Protein AF-X1HWD0-F1 (afdb_monomer)

Structure (mmCIF, N/CA/C/O backbone):
data_AF-X1HWD0-F1
#
_entry.id   AF-X1HWD0-F1
#
loop_
_atom_site.group_PDB
_atom_site.id
_atom_site.type_symbol
_atom_site.label_atom_id
_atom_site.label_alt_id
_atom_site.label_comp_id
_atom_site.label_asym_id
_atom_site.label_entity_id
_atom_site.label_seq_id
_atom_site.pdbx_PDB_ins_code
_atom_site.Cartn_x
_atom_site.Cartn_y
_atom_site.Cartn_z
_atom_site.occupancy
_atom_site.B_iso_or_equiv
_atom_site.auth_seq_id
_atom_site.auth_comp_id
_atom_site.auth_asym_id
_atom_site.auth_atom_id
_atom_site.pdbx_PDB_model_num
ATOM 1 N N . VAL A 1 1 ? 9.974 10.528 8.977 1.00 46.16 1 VAL A N 1
ATOM 2 C CA . VAL A 1 1 ? 8.906 9.903 9.791 1.00 46.16 1 VAL A CA 1
ATOM 3 C C . VAL A 1 1 ? 8.243 8.858 8.922 1.00 46.16 1 VAL A C 1
ATOM 5 O O . VAL A 1 1 ? 7.842 9.223 7.825 1.00 46.16 1 VAL A O 1
ATOM 8 N N . GLY A 1 2 ? 8.162 7.614 9.402 1.00 66.44 2 GLY A N 1
ATOM 9 C CA . GLY A 1 2 ? 7.292 6.577 8.841 1.00 66.44 2 GLY A CA 1
ATOM 10 C C . GLY A 1 2 ? 8.016 5.352 8.288 1.00 66.44 2 GLY A C 1
ATOM 11 O O . GLY A 1 2 ? 7.911 5.094 7.098 1.00 66.44 2 GLY A O 1
ATOM 12 N N . GLU A 1 3 ? 8.728 4.607 9.135 1.00 81.50 3 GLU A N 1
ATOM 13 C CA . GLU A 1 3 ? 8.944 3.174 8.889 1.00 81.50 3 GLU A CA 1
ATOM 14 C C . GLU A 1 3 ? 7.800 2.422 9.579 1.00 81.50 3 GLU A C 1
ATOM 16 O O . GLU A 1 3 ? 7.369 2.821 10.664 1.00 81.50 3 GLU A O 1
ATOM 21 N N . ILE A 1 4 ? 7.261 1.398 8.921 1.00 85.56 4 ILE A N 1
ATOM 22 C CA . ILE A 1 4 ? 6.155 0.576 9.420 1.00 85.56 4 ILE A CA 1
ATOM 23 C C . ILE A 1 4 ? 6.577 -0.878 9.253 1.00 85.56 4 ILE A C 1
ATOM 25 O O . ILE A 1 4 ? 7.143 -1.238 8.220 1.00 85.56 4 ILE A O 1
ATOM 29 N N . ASP A 1 5 ? 6.283 -1.703 10.254 1.00 89.06 5 ASP A N 1
ATOM 30 C CA . ASP A 1 5 ? 6.521 -3.137 10.169 1.00 89.06 5 ASP A CA 1
ATOM 31 C C . ASP A 1 5 ? 5.651 -3.751 9.067 1.00 89.06 5 ASP A C 1
ATOM 33 O O . ASP A 1 5 ? 4.425 -3.617 9.065 1.00 89.06 5 ASP A O 1
ATOM 37 N N . ALA A 1 6 ? 6.291 -4.441 8.129 1.00 90.75 6 ALA A N 1
ATOM 38 C CA . ALA A 1 6 ? 5.621 -5.136 7.044 1.00 90.75 6 ALA A CA 1
ATOM 39 C C . ALA A 1 6 ? 6.301 -6.478 6.778 1.00 90.75 6 ALA A C 1
ATOM 41 O O . ALA A 1 6 ? 7.526 -6.598 6.817 1.00 90.75 6 ALA A O 1
ATOM 42 N N . THR A 1 7 ? 5.497 -7.490 6.465 1.00 92.88 7 THR A N 1
ATOM 43 C CA . THR A 1 7 ? 5.996 -8.725 5.864 1.00 92.88 7 THR A CA 1
ATOM 44 C C . THR A 1 7 ? 6.033 -8.524 4.357 1.00 92.88 7 THR A C 1
ATOM 46 O O . THR A 1 7 ? 5.000 -8.260 3.746 1.00 92.88 7 THR A O 1
ATOM 49 N N . VAL A 1 8 ? 7.225 -8.614 3.769 1.00 90.94 8 VAL A N 1
ATOM 50 C CA . VAL A 1 8 ? 7.438 -8.440 2.330 1.00 90.94 8 VAL A CA 1
ATOM 51 C C . VAL A 1 8 ? 7.846 -9.779 1.734 1.00 90.94 8 VAL A C 1
ATOM 53 O O . VAL A 1 8 ? 8.790 -10.412 2.205 1.00 90.94 8 VAL A O 1
ATOM 56 N N . GLU A 1 9 ? 7.136 -10.195 0.692 1.00 91.69 9 GLU A N 1
ATOM 57 C CA . GLU A 1 9 ? 7.446 -11.381 -0.099 1.00 91.69 9 GLU A CA 1
ATOM 58 C C . GLU A 1 9 ? 7.746 -10.963 -1.541 1.00 91.69 9 GLU A C 1
ATOM 60 O O . GLU A 1 9 ? 7.062 -10.105 -2.099 1.00 91.69 9 GLU A O 1
ATOM 65 N N . GLY A 1 10 ? 8.760 -11.579 -2.152 1.00 88.62 10 GLY A N 1
ATOM 66 C CA . GLY A 1 10 ? 9.193 -11.266 -3.516 1.00 88.62 10 GLY A CA 1
ATOM 67 C C . GLY A 1 10 ? 10.443 -10.386 -3.578 1.00 88.62 10 GLY A C 1
ATOM 68 O O . GLY A 1 10 ? 11.257 -10.370 -2.655 1.00 88.62 10 GLY A O 1
ATOM 69 N N . GLU A 1 11 ? 10.627 -9.713 -4.713 1.00 86.38 11 GLU A N 1
ATOM 70 C CA . GLU A 1 11 ? 11.811 -8.894 -4.990 1.00 86.38 11 GLU A CA 1
ATOM 71 C C . GLU A 1 11 ? 11.665 -7.463 -4.460 1.00 86.38 11 GLU A C 1
ATOM 73 O O . GLU A 1 11 ? 10.569 -6.899 -4.417 1.00 86.38 11 GLU A O 1
ATOM 78 N N . GLU A 1 12 ? 12.793 -6.849 -4.092 1.00 83.44 12 GLU A N 1
ATOM 79 C CA . GLU A 1 12 ? 12.819 -5.444 -3.691 1.00 83.44 12 GLU A CA 1
ATOM 80 C C . GLU A 1 12 ? 12.397 -4.551 -4.865 1.00 83.44 12 GLU A C 1
ATOM 82 O O . GLU A 1 12 ? 12.954 -4.616 -5.962 1.00 83.44 12 GLU A O 1
ATOM 87 N N . SER A 1 13 ? 11.415 -3.683 -4.623 1.00 81.88 13 SER A N 1
ATOM 88 C CA . SER A 1 13 ? 10.854 -2.799 -5.638 1.00 81.88 13 SER A CA 1
ATOM 89 C C . SER A 1 13 ? 10.648 -1.399 -5.075 1.00 81.88 13 SER A C 1
ATOM 91 O O . SER A 1 13 ? 10.189 -1.228 -3.945 1.00 81.88 13 SER A O 1
ATOM 93 N N . LYS A 1 14 ? 10.975 -0.378 -5.873 1.00 88.06 14 LYS A N 1
ATOM 94 C CA . LYS A 1 14 ? 10.739 1.031 -5.530 1.00 88.06 14 LYS A CA 1
ATOM 95 C C . LYS A 1 14 ? 9.581 1.571 -6.349 1.00 88.06 14 LYS A C 1
ATOM 97 O O . LYS A 1 14 ? 9.700 1.750 -7.560 1.00 88.06 14 LYS A O 1
ATOM 102 N N . ILE A 1 15 ? 8.476 1.861 -5.671 1.00 89.56 15 ILE A N 1
ATOM 103 C CA . ILE A 1 15 ? 7.238 2.349 -6.281 1.00 89.56 15 ILE A CA 1
ATOM 104 C C . ILE A 1 15 ? 6.793 3.604 -5.538 1.00 89.56 15 ILE A C 1
ATOM 106 O O . ILE A 1 15 ? 6.787 3.636 -4.309 1.00 89.56 15 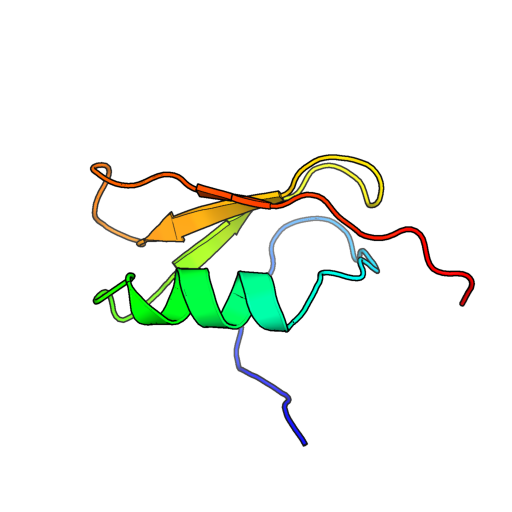ILE A O 1
ATOM 110 N N . ALA A 1 16 ? 6.415 4.639 -6.283 1.00 92.12 16 ALA A N 1
ATOM 111 C CA . ALA A 1 16 ? 5.792 5.822 -5.714 1.00 92.12 16 ALA A CA 1
ATOM 112 C C . ALA A 1 16 ? 4.278 5.754 -5.910 1.00 92.12 16 ALA A C 1
ATOM 114 O O . ALA A 1 16 ? 3.789 5.603 -7.028 1.00 92.12 16 ALA A O 1
ATOM 115 N N . PHE A 1 17 ? 3.535 5.918 -4.822 1.00 90.88 17 PHE A N 1
ATOM 116 C CA . PHE A 1 17 ? 2.083 6.045 -4.844 1.00 90.88 17 PHE A CA 1
ATOM 117 C C . PHE A 1 17 ? 1.670 7.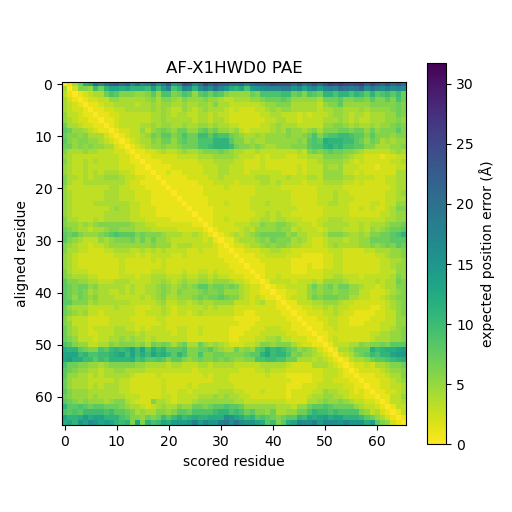447 -4.413 1.00 90.88 17 PHE A C 1
ATOM 119 O O . PHE A 1 17 ? 2.367 8.117 -3.647 1.00 90.88 17 PHE A O 1
ATOM 126 N N . ASN A 1 18 ? 0.499 7.886 -4.871 1.00 91.56 18 ASN A N 1
ATOM 127 C CA . ASN A 1 18 ? -0.090 9.117 -4.368 1.00 91.56 18 ASN A CA 1
ATOM 128 C C . ASN A 1 18 ? -0.536 8.911 -2.912 1.00 91.56 18 ASN A C 1
ATOM 130 O O . ASN A 1 18 ? -1.491 8.177 -2.648 1.00 91.56 18 ASN A O 1
ATOM 134 N N . GLY A 1 19 ? 0.134 9.586 -1.974 1.00 91.31 19 GLY A N 1
ATOM 135 C CA . GLY A 1 19 ? -0.156 9.473 -0.543 1.00 91.31 19 GLY A CA 1
ATOM 136 C C . GLY A 1 19 ? -1.604 9.815 -0.183 1.00 91.31 19 GLY A C 1
ATOM 137 O O . GLY A 1 19 ? -2.170 9.169 0.691 1.00 91.31 19 GLY A O 1
ATOM 138 N N . LYS A 1 20 ? -2.242 10.752 -0.903 1.00 92.19 20 LYS A N 1
ATOM 139 C CA . LYS A 1 20 ? -3.658 11.083 -0.688 1.00 92.19 20 LYS A CA 1
ATOM 140 C C . LYS A 1 20 ? -4.556 9.872 -0.945 1.00 92.19 20 LYS A C 1
ATOM 142 O O . LYS A 1 20 ? -5.407 9.568 -0.118 1.00 92.19 20 LYS A O 1
ATOM 147 N N . TYR A 1 21 ? -4.337 9.165 -2.053 1.00 92.31 21 TYR A N 1
ATOM 148 C CA . TYR A 1 21 ? -5.130 7.984 -2.398 1.00 92.31 21 TYR A CA 1
ATOM 149 C C . TYR A 1 21 ? -4.872 6.827 -1.434 1.00 92.31 21 TYR A C 1
ATOM 151 O O . TYR A 1 21 ? -5.818 6.167 -1.019 1.00 92.31 21 TYR A O 1
ATOM 159 N N . LEU A 1 22 ? -3.622 6.623 -1.001 1.00 90.69 22 LEU A N 1
ATOM 160 C CA . LEU A 1 22 ? -3.327 5.633 0.038 1.00 90.69 22 LEU A CA 1
ATOM 161 C C . LEU A 1 22 ? -4.068 5.940 1.345 1.00 90.69 22 LEU A C 1
ATOM 163 O O . LEU A 1 22 ? -4.691 5.047 1.909 1.00 90.69 22 LEU A O 1
ATOM 167 N N . THR A 1 23 ? -4.051 7.190 1.816 1.00 91.31 23 THR A N 1
ATOM 168 C CA . THR A 1 23 ? -4.769 7.576 3.040 1.00 91.31 23 THR A CA 1
ATOM 169 C C . THR A 1 23 ? -6.280 7.404 2.903 1.00 91.31 23 THR A C 1
ATOM 171 O O . THR A 1 23 ? -6.911 6.907 3.831 1.00 91.31 23 THR A O 1
ATOM 174 N N . GLU A 1 24 ? -6.864 7.769 1.760 1.00 91.50 24 GLU A N 1
ATOM 175 C CA . GLU A 1 24 ? -8.296 7.573 1.507 1.00 91.50 24 GLU A CA 1
ATOM 176 C C . GLU A 1 24 ? -8.674 6.086 1.575 1.00 91.50 24 GLU A C 1
ATOM 178 O O . GLU A 1 24 ? -9.628 5.732 2.267 1.00 91.50 24 GLU A O 1
ATOM 183 N N . VAL A 1 25 ? -7.889 5.199 0.956 1.00 90.81 25 VAL A N 1
ATOM 184 C CA . VAL A 1 25 ? -8.142 3.749 0.994 1.00 90.81 25 VAL A CA 1
ATOM 185 C C . VAL A 1 25 ? -7.968 3.178 2.398 1.00 90.81 25 VAL A C 1
ATOM 187 O O . VAL A 1 25 ? -8.817 2.428 2.867 1.00 90.81 25 VAL A O 1
ATOM 190 N N . LEU A 1 26 ? -6.901 3.554 3.099 1.00 89.94 26 LEU A N 1
ATOM 191 C CA . LEU A 1 26 ? -6.667 3.090 4.467 1.00 89.94 26 LEU A CA 1
ATOM 192 C C . LEU A 1 26 ? -7.738 3.598 5.444 1.00 89.94 26 LEU A C 1
ATOM 194 O O . LEU A 1 26 ? -8.006 2.931 6.432 1.00 89.94 26 LEU A O 1
ATOM 198 N N . SER A 1 27 ? -8.376 4.742 5.170 1.00 91.62 27 SER A N 1
ATOM 199 C CA . SER A 1 27 ? -9.447 5.282 6.021 1.00 91.62 27 SER A CA 1
ATOM 200 C C . SER A 1 27 ? -10.770 4.515 5.938 1.00 91.62 27 SER A C 1
ATOM 202 O O . SER A 1 27 ? -11.597 4.643 6.839 1.00 91.62 27 SER A O 1
ATOM 204 N N . VAL A 1 28 ? -10.984 3.740 4.868 1.00 90.00 28 VAL A N 1
ATOM 205 C CA . VAL A 1 28 ? -12.202 2.932 4.681 1.00 90.00 28 VAL A CA 1
ATOM 206 C C . VAL A 1 28 ? -12.007 1.461 5.050 1.00 90.00 28 VAL A C 1
ATOM 208 O O . VAL A 1 28 ? -12.993 0.759 5.274 1.00 90.00 28 VAL A O 1
ATOM 211 N N . LEU A 1 29 ? -10.755 1.005 5.128 1.00 89.12 29 LEU A N 1
ATOM 212 C CA . LEU A 1 29 ? -10.387 -0.318 5.625 1.00 89.12 29 LEU A CA 1
ATOM 213 C C . LEU A 1 29 ? -10.427 -0.302 7.158 1.00 89.12 29 LEU A C 1
ATOM 215 O O . LEU A 1 29 ? -9.819 0.556 7.791 1.00 89.12 29 LEU A O 1
ATOM 219 N N . ASN A 1 30 ? -11.157 -1.241 7.756 1.00 87.44 30 ASN A N 1
ATOM 220 C CA . ASN A 1 30 ? -11.332 -1.321 9.214 1.00 87.44 30 ASN A CA 1
ATOM 221 C C . ASN A 1 30 ? -10.526 -2.470 9.836 1.00 87.44 30 ASN A C 1
ATOM 223 O O . ASN A 1 30 ? -10.542 -2.677 11.049 1.00 87.44 30 ASN A O 1
ATOM 227 N N . GLU A 1 31 ? -9.856 -3.252 9.001 1.00 90.75 31 GLU A N 1
ATOM 228 C CA . GLU A 1 31 ? -9.125 -4.445 9.373 1.00 90.75 31 GLU A CA 1
ATOM 229 C C . GLU A 1 31 ? -7.732 -4.095 9.897 1.00 90.75 31 GLU A C 1
ATOM 23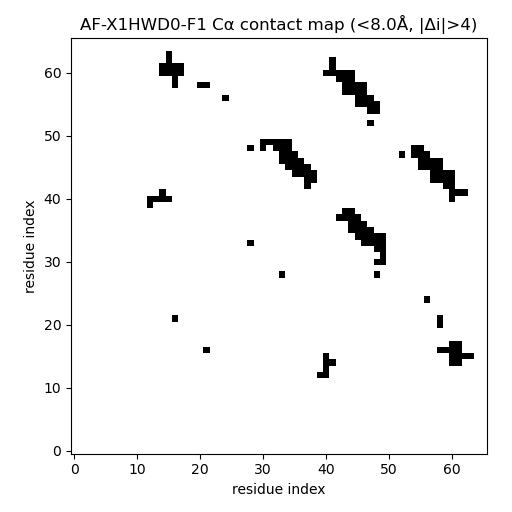1 O O . GLU A 1 31 ? -7.099 -3.126 9.481 1.00 90.75 31 GLU A O 1
ATOM 236 N N . ALA A 1 32 ? -7.225 -4.919 10.815 1.00 89.38 32 ALA A N 1
ATOM 237 C CA . ALA A 1 32 ? -5.932 -4.680 11.455 1.00 89.38 32 ALA A CA 1
ATOM 238 C C . ALA A 1 32 ? -4.739 -4.811 10.492 1.00 89.38 32 ALA A C 1
ATOM 240 O O . ALA A 1 32 ? -3.647 -4.335 10.795 1.00 89.38 32 ALA A O 1
ATOM 241 N N . GLN A 1 33 ? -4.931 -5.492 9.360 1.00 91.62 33 GLN A N 1
ATOM 242 C CA . GLN A 1 33 ? -3.894 -5.776 8.377 1.00 91.62 33 GLN A CA 1
ATOM 243 C C . GLN A 1 33 ? -4.435 -5.593 6.960 1.00 91.62 33 GLN A C 1
ATOM 245 O O . GLN A 1 33 ? -5.561 -5.984 6.648 1.00 91.62 33 GLN A O 1
ATOM 250 N N . VAL A 1 34 ? -3.592 -5.036 6.094 1.00 93.06 34 VAL A N 1
ATOM 251 C CA . VAL A 1 34 ? -3.880 -4.787 4.680 1.00 93.06 34 VAL A CA 1
ATOM 252 C C . VAL A 1 34 ? -2.738 -5.366 3.859 1.00 93.06 34 VAL A C 1
ATOM 254 O O . VAL A 1 34 ? -1.571 -5.140 4.174 1.00 93.06 34 VAL A O 1
ATOM 257 N N . ALA A 1 35 ? -3.072 -6.109 2.810 1.00 93.38 35 ALA A N 1
ATOM 258 C CA . ALA A 1 35 ? -2.114 -6.591 1.832 1.00 93.38 35 ALA A CA 1
ATOM 259 C C . ALA A 1 35 ? -2.006 -5.585 0.680 1.00 93.38 35 ALA A C 1
ATOM 261 O O . ALA A 1 35 ? -3.023 -5.167 0.120 1.00 93.38 35 ALA A O 1
ATOM 262 N N . LEU A 1 36 ? -0.770 -5.221 0.331 1.00 92.75 36 LEU A N 1
ATOM 263 C CA . LEU A 1 36 ? -0.434 -4.482 -0.882 1.00 92.75 36 LEU A CA 1
ATOM 264 C C . LEU A 1 36 ? 0.227 -5.448 -1.866 1.00 92.75 36 LEU A C 1
ATOM 266 O O . LEU A 1 36 ? 1.360 -5.874 -1.659 1.00 92.75 36 LEU A O 1
ATOM 270 N N . GLU A 1 37 ? -0.473 -5.770 -2.945 1.00 92.69 37 GLU A N 1
ATOM 271 C CA . GLU A 1 37 ? 0.026 -6.650 -3.997 1.00 92.69 37 GLU A CA 1
ATOM 272 C C . GLU A 1 37 ? 0.481 -5.817 -5.191 1.00 92.69 37 GLU A C 1
ATOM 274 O O . GLU A 1 37 ? -0.263 -4.988 -5.721 1.00 92.69 37 GLU A O 1
ATOM 279 N N . THR A 1 38 ? 1.722 -6.030 -5.621 1.00 91.75 38 THR A N 1
ATOM 280 C CA . THR A 1 38 ? 2.310 -5.340 -6.772 1.00 91.75 38 THR A CA 1
ATOM 281 C C . THR A 1 38 ? 3.056 -6.342 -7.640 1.00 91.75 38 THR A C 1
ATOM 283 O O . THR A 1 38 ? 3.529 -7.366 -7.156 1.00 91.75 38 THR A O 1
ATOM 286 N N . THR A 1 39 ? 3.128 -6.067 -8.941 1.00 89.31 39 THR A N 1
ATOM 287 C CA . THR A 1 39 ? 3.816 -6.937 -9.908 1.00 89.31 39 THR A CA 1
ATOM 288 C C . THR A 1 39 ? 5.069 -6.274 -10.463 1.00 89.31 39 THR A C 1
ATOM 290 O O . THR A 1 39 ? 6.143 -6.861 -10.447 1.00 89.31 39 THR A O 1
ATOM 293 N N . ASN A 1 40 ? 4.958 -5.034 -10.938 1.00 86.62 40 ASN A N 1
ATOM 294 C CA . ASN A 1 40 ? 6.090 -4.211 -11.356 1.00 86.62 40 ASN A CA 1
ATOM 295 C C . ASN A 1 40 ? 5.825 -2.727 -11.025 1.00 86.62 40 ASN A C 1
ATOM 297 O O . ASN A 1 40 ? 4.664 -2.349 -10.850 1.00 86.62 40 ASN A O 1
ATOM 301 N N . PRO A 1 41 ? 6.866 -1.870 -10.967 1.00 86.25 41 PRO A N 1
ATOM 302 C CA . PRO A 1 41 ? 6.725 -0.465 -10.568 1.00 86.25 41 PRO A CA 1
ATOM 303 C C . PRO A 1 41 ? 5.804 0.402 -11.430 1.00 86.25 41 PRO A C 1
ATOM 305 O O . PRO A 1 41 ? 5.397 1.476 -10.994 1.00 86.25 41 PRO A O 1
ATOM 308 N N . SER A 1 42 ? 5.505 -0.022 -12.658 1.00 86.00 42 SER A N 1
ATOM 309 C CA . SER A 1 42 ? 4.641 0.703 -13.593 1.00 86.00 42 SER A CA 1
ATOM 310 C C . SER A 1 42 ? 3.224 0.131 -13.678 1.00 86.00 42 SER A C 1
ATOM 312 O O . SER A 1 42 ? 2.385 0.697 -14.379 1.00 86.00 42 SER A O 1
ATOM 314 N N . SER A 1 43 ? 2.939 -0.963 -12.969 1.00 90.12 43 SER A N 1
ATOM 315 C CA . SER A 1 43 ? 1.631 -1.613 -12.964 1.00 90.12 43 SER A CA 1
ATOM 316 C C . SER A 1 43 ? 0.794 -1.187 -11.762 1.00 90.12 43 SER A C 1
ATOM 318 O O . SER A 1 43 ? 1.348 -0.814 -10.726 1.00 90.12 43 SER A O 1
ATOM 320 N N . PRO A 1 44 ? -0.545 -1.248 -11.876 1.00 92.44 44 PRO A N 1
ATOM 321 C CA . PRO A 1 44 ? -1.429 -0.986 -10.751 1.00 92.44 44 PRO A CA 1
ATOM 322 C C . PRO A 1 44 ? -1.092 -1.880 -9.550 1.00 92.44 44 PRO A C 1
ATOM 324 O O . PRO A 1 44 ? -0.844 -3.077 -9.712 1.00 92.44 44 PRO A O 1
ATOM 327 N N . GLY A 1 45 ? -1.116 -1.295 -8.355 1.00 92.69 45 GLY A N 1
ATOM 328 C CA . GLY A 1 4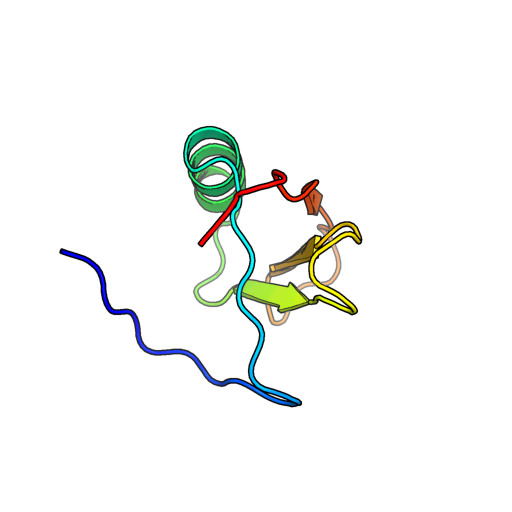5 ? -1.091 -2.025 -7.094 1.00 92.69 45 GLY A CA 1
ATOM 329 C C . GLY A 1 45 ? -2.509 -2.337 -6.625 1.00 92.69 45 GLY A C 1
ATOM 330 O O . GLY A 1 45 ? -3.437 -1.562 -6.870 1.00 92.69 45 GLY A O 1
ATOM 331 N N . VAL A 1 46 ? -2.679 -3.460 -5.938 1.00 93.88 46 VAL A N 1
ATOM 332 C CA . VAL A 1 46 ? -3.957 -3.871 -5.349 1.00 93.88 46 VAL A CA 1
ATOM 333 C C . VAL A 1 46 ? -3.852 -3.797 -3.832 1.00 93.88 46 VAL A C 1
ATOM 335 O O . VAL A 1 46 ? -2.926 -4.350 -3.249 1.00 93.88 46 VAL A O 1
ATOM 338 N N . LEU A 1 47 ? -4.805 -3.116 -3.196 1.00 93.38 47 LEU A N 1
ATOM 339 C CA . LEU A 1 47 ? -4.984 -3.109 -1.749 1.00 93.38 47 LEU A CA 1
ATOM 340 C C . LEU A 1 47 ? -6.225 -3.919 -1.384 1.00 93.38 47 LEU A C 1
ATOM 342 O O . LEU A 1 47 ? -7.314 -3.679 -1.917 1.00 93.38 47 LEU A O 1
ATOM 346 N N . ARG A 1 48 ? -6.064 -4.838 -0.435 1.00 93.25 48 ARG A N 1
ATOM 347 C CA . ARG A 1 48 ? -7.163 -5.624 0.135 1.00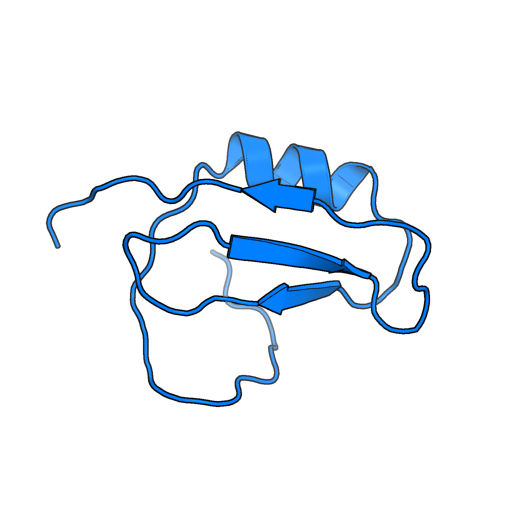 93.25 48 ARG A CA 1
ATOM 348 C C . ARG A 1 48 ? -6.942 -5.889 1.626 1.00 93.25 48 ARG A C 1
ATOM 350 O O . ARG A 1 48 ? -5.791 -6.046 2.040 1.00 93.25 48 ARG A O 1
ATOM 357 N N . PRO A 1 49 ? -8.002 -5.941 2.443 1.00 93.88 49 PRO A N 1
ATOM 358 C CA . PRO A 1 49 ? -7.874 -6.333 3.837 1.00 93.88 49 PRO A CA 1
ATOM 359 C C . PRO A 1 49 ? -7.467 -7.805 3.961 1.00 93.88 49 PRO A C 1
ATOM 361 O O . PRO A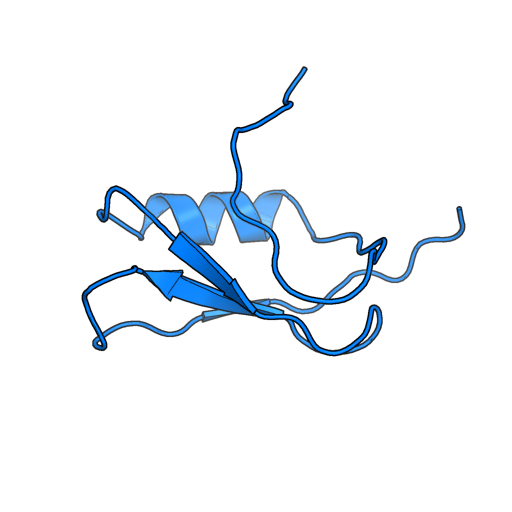 1 49 ? -7.827 -8.644 3.136 1.00 93.88 49 PRO A O 1
ATOM 364 N N . VAL A 1 50 ? -6.706 -8.136 5.003 1.00 92.38 50 VAL A N 1
ATOM 365 C CA . VAL A 1 50 ? -6.323 -9.524 5.290 1.00 92.38 50 VAL A CA 1
ATOM 366 C C . VAL A 1 50 ? -7.432 -10.206 6.092 1.00 92.38 50 VAL A C 1
ATOM 368 O O . VAL A 1 50 ? -7.880 -9.691 7.114 1.00 92.38 50 VAL A O 1
ATOM 371 N N . GLY A 1 51 ? -7.852 -11.392 5.645 1.00 88.62 51 GLY A N 1
ATOM 372 C CA . GLY A 1 51 ? -8.864 -12.210 6.324 1.00 88.62 51 GLY A CA 1
ATOM 373 C C . GLY A 1 51 ? -10.315 -11.913 5.929 1.00 88.62 51 GLY A C 1
ATOM 374 O O . GLY A 1 51 ? -11.216 -12.585 6.429 1.00 88.62 51 GLY A O 1
ATOM 375 N N . VAL A 1 52 ? -10.550 -10.955 5.024 1.00 85.75 52 VAL A N 1
ATOM 376 C CA . VAL A 1 52 ? -11.878 -10.635 4.484 1.00 85.75 52 VAL A CA 1
ATOM 377 C C . VAL A 1 52 ? -11.777 -10.409 2.973 1.00 85.75 52 VAL A C 1
ATOM 379 O O . VAL A 1 52 ? -11.002 -9.574 2.524 1.00 85.75 52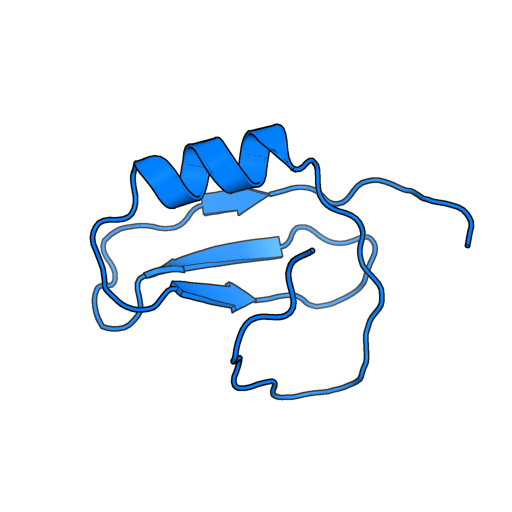 VAL A O 1
ATOM 382 N N . ASP A 1 53 ? -12.590 -11.111 2.181 1.00 80.25 53 ASP A N 1
ATOM 383 C CA . ASP A 1 53 ? -12.539 -11.052 0.706 1.00 80.25 53 ASP A CA 1
ATOM 384 C C . ASP A 1 53 ? -13.648 -10.176 0.088 1.00 80.25 53 ASP A C 1
ATOM 386 O O . ASP A 1 53 ? -14.070 -10.376 -1.050 1.00 80.25 53 ASP A O 1
ATOM 390 N N . ASN A 1 54 ? -14.172 -9.204 0.838 1.00 84.88 54 ASN A N 1
ATOM 391 C CA . ASN A 1 54 ? -15.296 -8.364 0.403 1.00 84.88 54 ASN A CA 1
ATOM 392 C C . ASN A 1 54 ? -14.876 -6.999 -0.169 1.00 84.88 54 ASN A C 1
ATOM 394 O O . ASN A 1 54 ? -15.745 -6.217 -0.560 1.00 84.88 54 ASN A O 1
ATOM 398 N N . TYR A 1 55 ? -13.577 -6.699 -0.208 1.00 87.44 55 TYR A N 1
ATOM 399 C CA . TYR A 1 55 ? -13.065 -5.407 -0.641 1.00 87.44 55 TYR A CA 1
ATOM 400 C C . TYR A 1 55 ? -11.775 -5.559 -1.444 1.00 87.44 55 TYR A C 1
ATOM 402 O O . TYR A 1 55 ? -10.834 -6.232 -1.030 1.00 87.44 55 TYR A O 1
ATOM 410 N N . LEU A 1 56 ? -11.728 -4.890 -2.594 1.00 90.31 56 LEU A N 1
ATOM 411 C CA . LEU A 1 56 ? -10.553 -4.810 -3.447 1.00 90.31 56 LEU A CA 1
ATOM 412 C C . LEU A 1 56 ? -10.458 -3.395 -4.002 1.00 90.31 56 LEU A C 1
ATOM 414 O O . LEU A 1 56 ? -11.411 -2.891 -4.597 1.00 90.31 56 LEU A O 1
ATOM 418 N N . HIS A 1 57 ? -9.302 -2.765 -3.825 1.00 92.44 57 HIS A N 1
ATOM 419 C CA . HIS A 1 57 ? -9.035 -1.433 -4.343 1.00 92.44 57 HIS A CA 1
ATOM 420 C C . HIS A 1 57 ? -7.791 -1.436 -5.219 1.00 92.44 57 HIS A C 1
ATOM 422 O O . HIS A 1 57 ? -6.774 -2.022 -4.863 1.00 92.44 57 HIS A O 1
ATOM 428 N N . VAL A 1 58 ? -7.862 -0.755 -6.359 1.00 93.50 58 VAL A N 1
ATOM 429 C CA . VAL A 1 58 ? -6.745 -0.647 -7.300 1.00 93.50 58 VAL A CA 1
ATOM 430 C C . VAL A 1 58 ? -6.193 0.769 -7.251 1.00 93.50 58 VAL A C 1
ATOM 432 O O . VAL A 1 58 ? -6.937 1.728 -7.440 1.00 93.50 58 VAL A O 1
ATOM 435 N N . ILE A 1 59 ? -4.887 0.900 -7.031 1.00 92.50 59 ILE A N 1
ATOM 436 C CA . ILE A 1 59 ? -4.177 2.179 -7.024 1.00 92.50 59 ILE A CA 1
ATOM 437 C C . ILE A 1 59 ? -3.115 2.203 -8.125 1.00 92.50 59 ILE A C 1
ATOM 439 O O . ILE A 1 59 ? -2.302 1.290 -8.265 1.00 92.50 59 ILE A O 1
ATOM 443 N N . MET A 1 60 ? -3.111 3.273 -8.918 1.00 93.50 60 MET A N 1
ATOM 444 C CA . MET A 1 60 ? -2.107 3.467 -9.963 1.00 93.50 60 MET A CA 1
ATOM 445 C C . MET A 1 60 ? -0.822 4.066 -9.374 1.00 93.50 60 MET A C 1
ATOM 447 O O . MET A 1 60 ? -0.909 5.027 -8.599 1.00 93.50 60 MET A O 1
ATOM 451 N N . PRO A 1 61 ? 0.364 3.554 -9.747 1.00 93.38 61 PRO A N 1
ATOM 452 C CA . PRO A 1 61 ? 1.623 4.163 -9.355 1.00 93.38 61 PRO A CA 1
ATOM 453 C C . PRO A 1 61 ? 1.835 5.489 -10.089 1.00 93.38 61 PRO A C 1
ATOM 455 O O . PRO A 1 61 ? 1.277 5.751 -11.158 1.00 93.38 61 PRO A O 1
ATOM 458 N N . MET A 1 62 ? 2.686 6.326 -9.511 1.00 92.38 62 MET A N 1
ATOM 459 C CA . MET A 1 62 ? 3.176 7.545 -10.132 1.00 92.38 62 MET A CA 1
ATOM 460 C C . MET A 1 62 ? 4.582 7.306 -10.671 1.00 92.38 62 MET A C 1
ATOM 462 O O . MET A 1 62 ? 5.434 6.732 -9.995 1.00 92.38 62 MET A O 1
ATOM 466 N N . PHE A 1 63 ? 4.839 7.784 -11.886 1.00 87.00 63 PHE A N 1
ATOM 467 C CA . PHE A 1 63 ? 6.189 7.778 -12.429 1.00 87.00 63 PHE A CA 1
ATOM 468 C C . PHE A 1 63 ? 7.043 8.813 -11.690 1.00 87.00 63 PHE A C 1
ATOM 470 O O . PHE A 1 63 ? 6.703 9.997 -11.661 1.00 87.00 63 PHE A O 1
ATOM 477 N N . VAL A 1 64 ? 8.153 8.365 -11.113 1.00 84.25 64 VAL A N 1
ATOM 478 C CA . VAL A 1 64 ? 9.138 9.212 -10.436 1.00 84.25 64 VAL A CA 1
ATOM 479 C C . VAL A 1 64 ? 10.535 8.871 -10.947 1.00 84.25 64 VAL A C 1
ATOM 481 O O . VAL A 1 64 ? 10.828 7.713 -11.246 1.00 84.25 64 VAL A 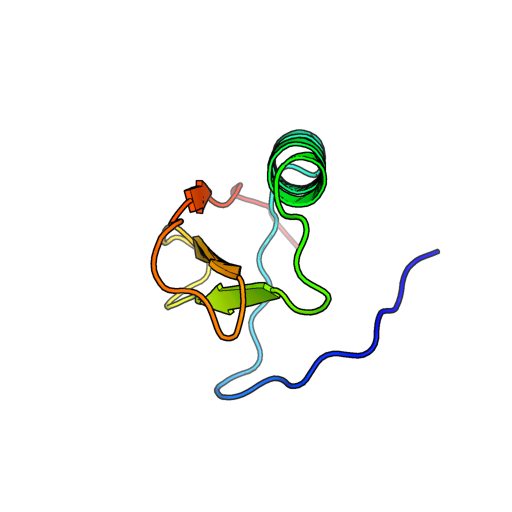O 1
ATOM 484 N N . GLN A 1 65 ? 11.386 9.886 -11.076 1.00 75.62 65 GLN A N 1
ATOM 485 C CA . GLN A 1 65 ? 12.813 9.703 -11.340 1.00 75.62 65 GLN A CA 1
ATOM 486 C C . GLN A 1 65 ? 13.536 9.734 -9.994 1.00 75.62 65 GLN A C 1
ATOM 488 O O . GLN A 1 65 ? 13.376 10.697 -9.242 1.00 75.62 65 GLN A O 1
ATOM 493 N N . TRP A 1 66 ? 14.249 8.653 -9.687 1.00 73.75 66 TRP A N 1
ATOM 494 C CA . TRP A 1 66 ? 15.033 8.491 -8.463 1.00 73.75 66 TRP A CA 1
ATOM 495 C C . TRP A 1 66 ? 16.456 9.008 -8.646 1.00 73.75 66 TRP A C 1
ATOM 497 O O . TRP A 1 66 ? 16.991 8.844 -9.768 1.00 73.75 66 TRP A O 1
#

Sequence (66 aa):
VGEIDATVEGEESKIAFNGKYLTEVLSVLNEAQVALETTNPSSPGVLRPVGVDNYLHVIMPMFVQW

Organism: NCBI:txid412755

InterPro domains:
  IPR001001 DNA polymerase III, beta sliding clamp [PTHR30478] (3-63)
  IPR022635 DNA polymerase III, beta sliding clamp, C-terminal [PF02768] (3-62)
  IPR046938 DNA clamp superfamily [SSF55979] (3-63)

Solvent-accessible surface area (backbone atoms only — not comparable to full-atom values): 4542 Å² total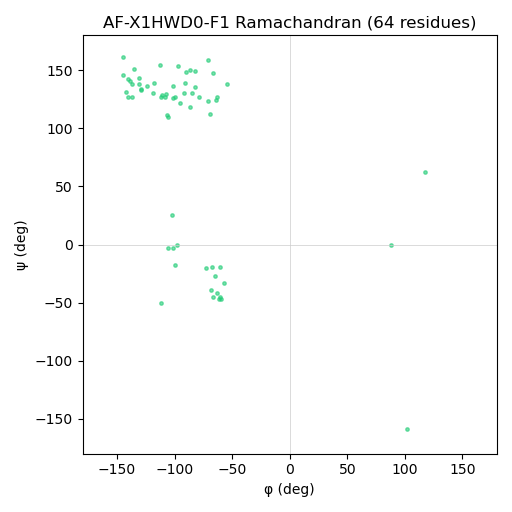; per-residue (Å²): 140,85,85,75,94,73,90,84,85,85,78,95,76,84,67,48,65,57,65,69,58,53,50,56,54,56,72,72,53,88,57,99,42,70,46,79,48,72,86,50,62,88,44,61,30,36,42,32,48,60,98,48,91,87,54,80,44,80,44,67,49,46,94,75,90,130

pLDDT: mean 88.44, std 7.23, range [46.16, 93.88]

Radius of gyration: 12.18 Å; Cα contacts (8 Å, |Δi|>4): 79; chains: 1; bounding box: 30×23×25 Å

Foldseek 3Di:
DDDDDDDDDDDDADFAFDVVVVVVVVVPDPAPDWDWDDDHRQDWIWIDHPPDPPDIDTTGTDDDDD

Secondary structure (DSSP, 8-state):
---------SS----EE-HHHHHHHHHH--SS-EEEE-SSTTSPEEEEETT--S--EEEPEEP---

Mean predicted aligned error: 4.4 Å

Nearest PDB structures (foldseek):
  6ap4-assembly2_D  TM=9.578E-01  e=5.470E-02  Acinetobacter baumannii
  4tsz-assembly3_F  TM=9.636E-01  e=5.818E-02  Pseudomonas aeruginosa
  4tsz-assembly1_C  TM=9.639E-01  e=6.999E-02  Pseudomonas aeruginosa
  6ap4-assembly8_P  TM=9.651E-01  e=8.954E-02  Acinetobacter baumannii
  4n94-assembly1_A  TM=9.661E-01  e=1.658E-01  Escherichia coli K-12